Protein AF-A0AAW0WCM2-F1 (afdb_monomer_lite)

Foldseek 3Di:
DPPPCVCVDVPNVVVVPDDDDPDDDDDPVRVCVPCDVVVVVVCVVVVPPVVVVVVVVVVVVVVVVVVVVVVVVVVVVVVVVVDDDDDDPPPPPPDPPVDDPPPPPPVPDPPVVVVVPPDPPPDDDDPVRVVVVVVVVVVVVVCCVVVVD

Secondary structure (DSSP, 8-state):
--SSGGGGSTTHHHHHSPPPPPPPPPPHHHHHTT--GGGGTTTTTTSS-HHHHHHHHHHHHHHHHHHHHHHHHHHHHHHHTTS-----------------------TT-HHHHHHHT----TTPPPHHHHHHHHHHHHHHHHHHHHH--

Radius of gyration: 41.03 Å; chains: 1; bounding box: 76×66×121 Å

Organism: Cherax quadricarinatus (NCBI:txid27406)

pLDDT: mean 76.86, std 18.71, range [38.66, 97.19]

InterPro domains:
  IPR009360 Pre-mRNA-splicing factor Isy1 [PF06246] (2-144)
  IPR009360 Pre-mRNA-splicing factor Isy1 [PTHR13021] (2-146)

Sequence (149 aa):
MYFGAAKDLPGVRELFEQEPPPPPRKTRGELMKDIDADYYGYRDDDDGVLIPLERKAERKAIKAAVKQYTNKKLAAMADEEDEESQENGIQDEDDIDSEDEEISLDETDERSEVQRFMAHVPNIPTQADIEAALVERKKRELLQTYLGD

Structure (mmCIF, N/CA/C/O backbone):
data_AF-A0AAW0WCM2-F1
#
_entry.id   AF-A0AAW0WCM2-F1
#
loop_
_atom_site.group_PDB
_atom_site.id
_atom_site.type_symbol
_atom_site.label_atom_id
_atom_site.label_alt_id
_atom_site.label_comp_id
_atom_site.label_asym_id
_atom_site.label_entity_id
_atom_site.label_seq_id
_atom_site.pdbx_PDB_ins_code
_atom_site.Cartn_x
_atom_site.Cartn_y
_atom_site.Cartn_z
_atom_site.occupancy
_atom_site.B_iso_or_equiv
_atom_site.auth_seq_id
_atom_site.auth_comp_id
_atom_site.auth_asym_id
_atom_site.auth_atom_id
_atom_site.pdbx_PDB_model_num
ATOM 1 N N . MET A 1 1 ? 50.755 -34.815 -54.017 1.00 54.50 1 MET A N 1
ATOM 2 C CA . MET A 1 1 ? 50.480 -34.657 -52.573 1.00 54.50 1 MET A CA 1
ATOM 3 C C . MET A 1 1 ? 48.984 -34.843 -52.352 1.00 54.50 1 MET A C 1
ATOM 5 O O . MET A 1 1 ? 48.220 -34.057 -52.888 1.00 54.50 1 MET A O 1
ATOM 9 N N . TYR A 1 2 ? 48.570 -35.907 -51.660 1.00 59.16 2 TYR A N 1
ATOM 10 C CA . TYR A 1 2 ? 47.168 -36.339 -51.508 1.00 59.16 2 TYR A CA 1
ATOM 11 C C . TYR A 1 2 ? 46.887 -36.662 -50.027 1.00 59.16 2 TYR A C 1
ATOM 13 O O . TYR A 1 2 ? 46.536 -37.776 -49.677 1.00 59.16 2 TYR A O 1
ATOM 21 N N . PHE A 1 3 ? 47.157 -35.717 -49.121 1.00 60.97 3 PHE A N 1
ATOM 22 C CA . PHE A 1 3 ? 46.974 -35.916 -47.669 1.00 60.97 3 PHE A CA 1
ATOM 23 C C . PHE A 1 3 ? 45.835 -35.065 -47.069 1.00 60.97 3 PHE A C 1
ATOM 25 O O . PHE A 1 3 ? 45.656 -35.047 -45.858 1.00 60.97 3 PHE A O 1
ATOM 32 N N . GLY A 1 4 ? 45.040 -34.380 -47.905 1.00 73.31 4 GLY A N 1
ATOM 33 C CA . GLY A 1 4 ? 43.911 -33.537 -47.471 1.00 73.31 4 GLY A CA 1
ATOM 34 C C . GLY A 1 4 ? 42.524 -34.048 -47.874 1.00 73.31 4 GLY A C 1
ATOM 35 O O . GLY A 1 4 ? 41.566 -33.816 -47.147 1.00 73.31 4 GLY A O 1
ATOM 36 N N . ALA A 1 5 ? 42.428 -34.814 -48.967 1.00 81.44 5 ALA A N 1
ATOM 37 C CA . ALA A 1 5 ? 41.151 -35.259 -49.539 1.00 81.44 5 ALA A CA 1
ATOM 38 C C . ALA A 1 5 ? 40.344 -36.194 -48.619 1.00 81.44 5 ALA A C 1
ATOM 40 O O . ALA A 1 5 ? 39.140 -36.338 -48.789 1.00 81.44 5 ALA A O 1
ATOM 41 N N . ALA A 1 6 ? 40.994 -36.812 -47.626 1.00 79.38 6 ALA A N 1
ATOM 42 C CA . ALA A 1 6 ? 40.330 -37.677 -46.654 1.00 79.38 6 ALA A CA 1
ATOM 43 C C . ALA A 1 6 ? 39.338 -36.921 -45.750 1.00 79.38 6 ALA A C 1
ATOM 45 O O . ALA A 1 6 ? 38.396 -37.531 -45.258 1.00 79.38 6 ALA A O 1
ATOM 46 N N . LYS A 1 7 ? 39.524 -35.607 -45.546 1.00 77.12 7 LYS A N 1
ATOM 47 C CA . LYS A 1 7 ? 38.598 -34.770 -44.760 1.00 77.12 7 LYS A CA 1
ATOM 48 C C . LYS A 1 7 ? 37.322 -34.411 -45.522 1.00 77.12 7 LYS A C 1
ATOM 50 O O . LYS A 1 7 ? 36.309 -34.131 -44.895 1.00 77.12 7 LYS A O 1
ATOM 55 N N . ASP A 1 8 ? 37.376 -34.457 -46.850 1.00 79.12 8 ASP A N 1
ATOM 56 C CA . ASP A 1 8 ? 36.269 -34.089 -47.736 1.00 79.12 8 ASP A CA 1
ATOM 57 C C . ASP A 1 8 ? 35.415 -35.301 -48.146 1.00 79.12 8 ASP A C 1
ATOM 59 O O . ASP A 1 8 ? 34.513 -35.178 -48.975 1.00 79.12 8 ASP A O 1
ATOM 63 N N . LEU A 1 9 ? 35.693 -36.485 -47.585 1.00 85.00 9 LEU A N 1
ATOM 64 C CA . LEU A 1 9 ? 34.897 -37.681 -47.839 1.00 85.00 9 LEU A CA 1
ATOM 65 C C . LEU A 1 9 ? 33.509 -37.563 -47.182 1.00 85.00 9 LEU A C 1
ATOM 67 O O . LEU A 1 9 ? 33.418 -37.121 -46.029 1.00 85.00 9 LEU A O 1
ATOM 71 N N . PRO A 1 10 ? 32.436 -37.996 -47.877 1.00 82.06 10 PRO A N 1
ATOM 72 C CA . PRO A 1 10 ? 31.095 -38.057 -47.297 1.00 82.06 10 PRO A CA 1
ATOM 73 C C . PRO A 1 10 ? 31.120 -38.928 -46.031 1.00 82.06 10 PRO A C 1
ATOM 75 O O . PRO A 1 10 ? 31.778 -39.970 -46.008 1.00 82.06 10 PRO A O 1
ATOM 78 N N . GLY A 1 11 ? 30.480 -38.471 -44.953 1.00 80.75 11 GLY A N 1
ATOM 79 C CA . GLY A 1 11 ? 30.544 -39.088 -43.621 1.00 80.75 11 GLY A CA 1
ATOM 80 C C . GLY A 1 11 ? 31.756 -38.699 -42.756 1.00 80.75 11 GLY A C 1
ATOM 81 O O . GLY A 1 11 ? 31.606 -38.550 -41.548 1.00 80.75 11 GLY A O 1
ATOM 82 N N . VAL A 1 12 ? 32.947 -38.467 -43.326 1.00 83.56 12 VAL A N 1
ATOM 83 C CA . VAL A 1 12 ? 34.094 -37.938 -42.549 1.00 83.56 12 VAL A CA 1
ATOM 84 C C . VAL A 1 12 ? 33.926 -36.441 -42.326 1.00 83.56 12 VAL A C 1
ATOM 86 O O . VAL A 1 12 ? 34.130 -35.955 -41.220 1.00 83.56 12 VAL A O 1
ATOM 89 N N . ARG A 1 13 ? 33.499 -35.718 -43.362 1.00 83.94 13 ARG A N 1
ATOM 90 C CA . ARG A 1 13 ? 33.234 -34.280 -43.301 1.00 83.94 13 ARG A CA 1
ATOM 91 C C . ARG A 1 13 ? 32.208 -33.922 -42.221 1.00 83.94 13 ARG A C 1
ATOM 93 O O . ARG A 1 13 ? 32.461 -33.029 -41.424 1.00 83.94 13 ARG A O 1
ATOM 100 N N . GLU A 1 14 ? 31.118 -34.678 -42.145 1.00 85.94 14 GLU A N 1
ATOM 101 C CA . GLU A 1 14 ? 30.029 -34.488 -41.173 1.00 85.94 14 GLU A CA 1
ATOM 102 C C . GLU A 1 14 ? 30.495 -34.654 -39.715 1.00 85.94 14 GLU A C 1
ATOM 104 O O . GLU A 1 14 ? 29.975 -33.994 -38.826 1.00 85.94 14 GLU A O 1
ATOM 109 N N . LEU A 1 15 ? 31.519 -35.482 -39.457 1.00 82.88 15 LEU A N 1
ATOM 110 C CA . LEU A 1 15 ? 32.098 -35.669 -38.117 1.00 82.88 15 LEU A CA 1
ATOM 111 C C . LEU A 1 15 ? 32.990 -34.499 -37.669 1.00 82.88 15 LEU A C 1
ATOM 113 O O . LEU A 1 15 ? 33.247 -34.345 -36.476 1.00 82.88 15 LEU A O 1
ATOM 117 N N . PHE A 1 16 ? 33.501 -33.707 -38.617 1.00 79.75 16 PHE A N 1
ATOM 118 C CA . PHE A 1 16 ? 34.348 -32.539 -38.352 1.00 79.75 16 PHE A CA 1
ATOM 119 C C . PHE A 1 16 ? 33.618 -31.204 -38.562 1.00 79.75 16 PHE A C 1
ATOM 121 O O . PHE A 1 16 ? 34.163 -30.158 -38.199 1.00 79.75 16 PHE A O 1
ATOM 128 N N . GLU A 1 17 ? 32.409 -31.222 -39.127 1.00 82.38 17 GLU A N 1
ATOM 129 C CA . GLU A 1 17 ? 31.513 -30.071 -39.174 1.00 82.38 17 GLU A CA 1
ATOM 130 C C . GLU A 1 17 ? 31.040 -29.759 -37.748 1.00 82.38 17 GLU A C 1
ATOM 132 O O . GLU A 1 17 ? 30.247 -30.479 -37.149 1.00 82.38 17 GLU A O 1
ATOM 137 N N . GLN A 1 18 ? 31.595 -28.694 -37.165 1.00 82.50 18 GLN A N 1
ATOM 138 C CA . GLN A 1 18 ? 31.173 -28.214 -35.853 1.00 82.50 18 GLN A CA 1
ATOM 139 C C . GLN A 1 18 ? 29.748 -27.674 -35.945 1.00 82.50 18 GLN A C 1
ATOM 141 O O . GLN A 1 18 ? 29.433 -26.908 -36.861 1.00 82.50 18 GLN A O 1
ATOM 146 N N . GLU A 1 19 ? 28.908 -28.040 -34.975 1.00 82.50 19 GLU A N 1
ATOM 147 C CA . GLU A 1 19 ? 27.593 -27.424 -34.820 1.00 82.50 19 GLU A CA 1
ATOM 148 C C . GLU A 1 19 ? 27.749 -25.896 -34.769 1.00 82.50 19 GLU A C 1
ATOM 150 O O . GLU A 1 19 ? 28.697 -25.393 -34.147 1.00 82.50 19 GLU A O 1
ATOM 155 N N . PRO A 1 20 ? 26.857 -25.138 -35.436 1.00 85.44 20 PRO A N 1
ATOM 156 C CA . PRO A 1 20 ? 26.923 -23.689 -35.387 1.00 85.44 20 PRO A CA 1
ATOM 157 C C . PRO A 1 20 ? 26.887 -23.240 -33.920 1.00 85.44 20 PRO A C 1
ATOM 159 O O . PRO A 1 20 ? 26.104 -23.786 -33.136 1.00 85.44 20 PRO A O 1
ATOM 162 N N . PRO A 1 21 ? 27.728 -22.266 -33.521 1.00 85.94 21 PRO A N 1
ATOM 163 C CA . PRO A 1 21 ? 27.767 -21.822 -32.138 1.00 85.94 21 PRO A CA 1
ATOM 164 C C . PRO A 1 21 ? 26.371 -21.359 -31.703 1.00 85.94 21 PRO A C 1
ATOM 166 O O . PRO A 1 21 ? 25.647 -20.759 -32.508 1.00 85.94 21 PRO A O 1
ATOM 169 N N . PRO A 1 22 ? 25.981 -21.619 -30.441 1.00 88.75 22 PRO A N 1
ATOM 170 C CA . PRO A 1 22 ? 24.683 -21.199 -29.947 1.00 88.75 22 PRO A CA 1
ATOM 171 C C . PRO A 1 22 ? 24.536 -19.678 -30.083 1.00 88.75 22 PRO A C 1
ATOM 173 O O . PRO A 1 22 ? 25.534 -18.948 -30.005 1.00 88.75 22 PRO A O 1
ATOM 176 N N . PRO A 1 23 ? 23.303 -19.179 -30.271 1.00 91.00 23 PRO A N 1
ATOM 177 C CA . PRO A 1 23 ? 23.070 -17.750 -30.397 1.00 91.00 23 PRO A CA 1
ATOM 178 C C . PRO A 1 23 ? 23.613 -17.007 -29.165 1.00 91.00 23 PRO A C 1
ATOM 180 O O . PRO A 1 23 ? 23.522 -17.516 -28.040 1.00 91.00 23 PRO A O 1
ATOM 183 N N . PRO A 1 24 ? 24.185 -15.803 -29.350 1.00 91.12 24 PRO A N 1
ATOM 184 C CA . PRO A 1 24 ? 24.728 -15.030 -28.244 1.00 91.12 24 PRO A CA 1
ATOM 185 C C . PRO A 1 24 ? 23.626 -14.679 -27.239 1.00 91.12 24 PRO A C 1
ATOM 187 O O . PRO A 1 24 ? 22.481 -14.401 -27.601 1.00 91.12 24 PRO A O 1
ATOM 190 N N . ARG A 1 25 ? 23.979 -14.680 -25.950 1.00 91.88 25 ARG A N 1
ATOM 191 C CA . ARG A 1 25 ? 23.073 -14.232 -24.885 1.00 91.88 25 ARG A CA 1
ATOM 192 C C . ARG A 1 25 ? 22.854 -12.724 -25.004 1.00 91.88 25 ARG A C 1
ATOM 194 O O . ARG A 1 25 ? 23.787 -12.004 -25.356 1.00 91.88 25 ARG A O 1
ATOM 201 N N . LYS A 1 26 ?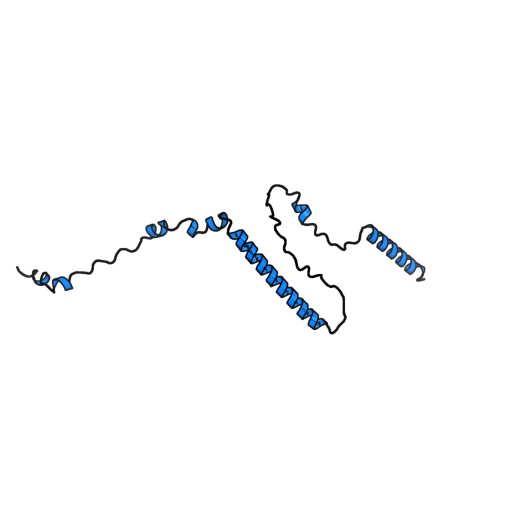 21.656 -12.260 -24.629 1.00 93.44 26 LYS A N 1
ATOM 202 C CA . LYS A 1 26 ? 21.363 -10.826 -24.530 1.00 93.44 26 LYS A CA 1
ATOM 203 C C . LYS A 1 26 ? 22.403 -10.129 -23.657 1.00 93.44 26 LYS A C 1
ATOM 205 O O . LYS A 1 26 ? 22.759 -10.628 -22.583 1.00 93.44 26 LYS A O 1
ATOM 210 N N . THR A 1 27 ? 22.887 -8.982 -24.113 1.00 94.50 27 THR A N 1
ATOM 211 C CA . THR A 1 27 ? 23.838 -8.179 -23.336 1.00 94.50 27 THR A CA 1
ATOM 212 C C . THR A 1 27 ? 23.129 -7.484 -22.172 1.00 94.50 27 THR A C 1
ATOM 214 O O . THR A 1 27 ? 21.919 -7.263 -22.202 1.00 94.50 27 THR A O 1
ATOM 217 N N . ARG A 1 28 ? 23.874 -7.084 -21.129 1.00 93.12 28 ARG A N 1
ATOM 218 C CA . ARG A 1 28 ? 23.296 -6.282 -20.033 1.00 93.12 28 ARG A CA 1
ATOM 219 C C . ARG A 1 28 ? 22.645 -5.004 -20.567 1.00 93.12 28 ARG A C 1
ATOM 221 O O . ARG A 1 28 ? 21.584 -4.638 -20.091 1.00 93.12 28 ARG A O 1
ATOM 228 N N . GLY A 1 29 ? 23.253 -4.360 -21.566 1.00 94.75 29 GLY A N 1
ATOM 229 C CA . GLY A 1 29 ? 22.691 -3.167 -22.199 1.00 94.75 29 GLY A CA 1
ATOM 230 C C . GLY A 1 29 ? 21.354 -3.430 -22.892 1.00 94.75 29 GLY A C 1
ATOM 231 O O . GLY A 1 29 ? 20.471 -2.593 -22.809 1.00 94.75 29 GLY A O 1
ATOM 232 N N . GLU A 1 30 ? 21.173 -4.590 -23.527 1.00 94.06 30 GLU A N 1
ATOM 233 C CA . GLU A 1 30 ? 19.878 -4.989 -24.097 1.00 94.06 30 GLU A CA 1
ATOM 234 C C . GLU A 1 30 ? 18.836 -5.287 -23.025 1.00 94.06 30 GLU A C 1
ATOM 236 O O . GLU A 1 30 ? 17.687 -4.914 -23.198 1.00 94.06 30 GLU A O 1
ATOM 241 N N . LEU A 1 31 ? 19.233 -5.912 -21.913 1.00 90.81 31 LEU A N 1
ATOM 242 C CA . LEU A 1 31 ? 18.313 -6.189 -20.811 1.00 90.81 31 LEU A CA 1
ATOM 243 C C . LEU A 1 31 ? 17.834 -4.904 -20.125 1.00 90.81 31 LEU A C 1
ATOM 245 O O . LEU A 1 31 ? 16.676 -4.816 -19.749 1.00 90.81 31 LEU A O 1
ATOM 249 N N . MET A 1 32 ? 18.712 -3.909 -19.975 1.00 92.50 32 MET A N 1
ATOM 250 C CA . MET A 1 32 ? 18.373 -2.633 -19.332 1.00 92.50 32 MET A CA 1
ATOM 251 C C . MET A 1 32 ? 17.472 -1.740 -20.198 1.00 92.50 32 MET A C 1
ATOM 253 O O . MET A 1 32 ? 16.904 -0.796 -19.670 1.00 92.50 32 MET A O 1
ATOM 257 N N . LYS A 1 33 ? 17.340 -2.007 -21.507 1.00 92.62 33 LYS A N 1
ATOM 258 C CA . LYS A 1 33 ? 16.437 -1.244 -22.390 1.00 92.62 33 LYS A CA 1
ATOM 259 C C . LYS A 1 33 ? 14.964 -1.497 -22.103 1.00 92.62 33 LYS A C 1
ATOM 261 O O . LYS A 1 33 ? 14.161 -0.624 -22.383 1.00 92.62 33 LYS A O 1
ATOM 266 N N . ASP A 1 34 ? 14.649 -2.676 -21.578 1.00 89.50 34 ASP A N 1
ATOM 267 C CA . ASP A 1 34 ? 13.282 -3.085 -21.255 1.00 89.50 34 ASP A CA 1
ATOM 268 C C . ASP A 1 34 ? 12.928 -2.751 -19.785 1.00 89.50 34 ASP A C 1
ATOM 270 O O . ASP A 1 34 ? 11.874 -3.145 -19.293 1.00 89.50 34 ASP A O 1
ATOM 274 N N . ILE A 1 35 ? 13.834 -2.084 -19.052 1.00 92.94 35 ILE A N 1
ATOM 275 C CA . ILE A 1 35 ? 13.644 -1.684 -17.652 1.00 92.94 35 ILE A CA 1
ATOM 276 C C . ILE A 1 35 ? 13.231 -0.214 -17.625 1.00 92.94 35 ILE A C 1
ATOM 278 O O . ILE A 1 35 ? 14.076 0.682 -17.634 1.00 92.94 35 ILE A O 1
ATOM 282 N N . ASP A 1 36 ? 11.923 0.006 -17.567 1.00 89.44 36 ASP A N 1
ATOM 283 C CA . ASP A 1 36 ? 11.321 1.336 -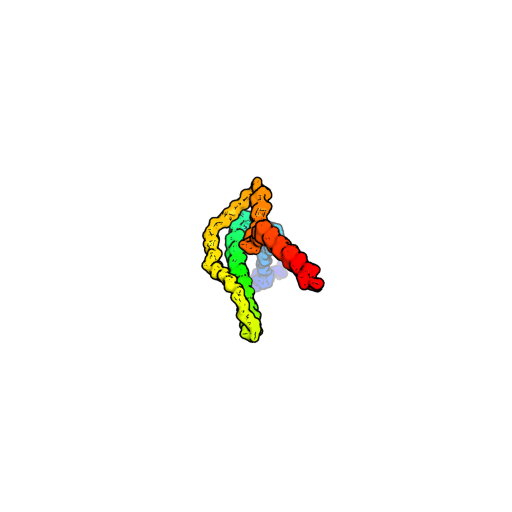17.498 1.00 89.44 36 ASP A CA 1
ATOM 284 C C . ASP A 1 36 ? 11.036 1.767 -16.049 1.00 89.44 36 ASP A C 1
ATOM 286 O O . ASP A 1 36 ? 11.252 1.015 -15.096 1.00 89.44 36 ASP A O 1
ATOM 290 N N . ALA A 1 37 ? 10.534 2.991 -15.862 1.00 88.69 37 ALA A N 1
ATOM 291 C CA . ALA A 1 37 ? 10.129 3.513 -14.552 1.00 88.69 37 ALA A CA 1
ATOM 292 C C . ALA A 1 37 ? 9.098 2.607 -13.845 1.00 88.69 37 ALA A C 1
ATOM 294 O O . ALA A 1 37 ? 9.121 2.482 -12.621 1.00 88.69 37 ALA A O 1
ATOM 295 N N . ASP A 1 38 ? 8.269 1.912 -14.626 1.00 84.75 38 ASP A N 1
ATOM 296 C CA . ASP A 1 38 ? 7.285 0.927 -14.172 1.00 84.75 38 ASP A CA 1
ATOM 297 C C . ASP A 1 38 ? 7.949 -0.239 -13.419 1.00 84.75 38 ASP A C 1
ATOM 299 O O . ASP A 1 38 ? 7.411 -0.726 -12.431 1.00 84.75 38 ASP A O 1
ATOM 303 N N . TYR A 1 39 ? 9.163 -0.652 -13.810 1.00 89.62 39 TYR A N 1
ATOM 304 C CA . TYR A 1 39 ? 9.917 -1.693 -13.096 1.00 89.62 39 TYR A CA 1
ATOM 305 C C . TYR A 1 39 ? 10.269 -1.278 -11.661 1.00 89.62 39 TYR A C 1
ATOM 307 O O . TYR A 1 39 ? 10.414 -2.121 -10.776 1.00 89.62 39 TYR A O 1
ATOM 315 N N . TYR A 1 40 ? 10.420 0.025 -11.438 1.00 87.75 40 TYR A N 1
ATOM 316 C CA . TYR A 1 40 ? 10.725 0.608 -10.138 1.00 87.75 40 TYR A CA 1
ATOM 317 C C . TYR A 1 40 ? 9.474 1.108 -9.403 1.00 87.75 40 TYR A C 1
ATOM 319 O O . TYR A 1 40 ? 9.613 1.690 -8.331 1.00 87.75 40 TYR A O 1
ATOM 327 N N . GLY A 1 41 ? 8.275 0.875 -9.951 1.00 84.06 41 GLY A N 1
ATOM 328 C CA . GLY A 1 41 ? 7.007 1.210 -9.301 1.00 84.06 41 GLY A CA 1
ATOM 329 C C . GLY A 1 41 ? 6.682 2.704 -9.259 1.00 84.06 41 GLY A C 1
ATOM 330 O O . GLY A 1 41 ? 5.756 3.093 -8.563 1.00 84.06 41 GLY A O 1
ATOM 331 N N . TYR A 1 42 ? 7.386 3.558 -10.015 1.00 81.50 42 TYR A N 1
ATOM 332 C CA . TYR A 1 42 ? 7.189 5.019 -9.971 1.00 81.50 42 TYR A CA 1
ATOM 333 C C . TYR A 1 42 ? 5.790 5.496 -10.405 1.00 81.50 42 TYR A C 1
ATOM 335 O O . TYR A 1 42 ? 5.504 6.679 -10.280 1.00 81.50 42 TYR A O 1
ATOM 343 N N . ARG A 1 43 ? 4.940 4.620 -10.955 1.00 78.12 43 ARG A N 1
ATOM 344 C CA . ARG A 1 43 ? 3.583 4.957 -11.419 1.00 78.12 43 ARG A CA 1
ATOM 345 C C . ARG A 1 43 ? 2.466 4.373 -10.561 1.00 78.12 43 ARG A C 1
ATOM 347 O O . ARG A 1 43 ? 1.325 4.779 -10.756 1.00 78.12 43 ARG A O 1
ATOM 354 N N . ASP A 1 44 ? 2.783 3.459 -9.646 1.00 76.94 44 ASP A N 1
ATOM 355 C CA . ASP A 1 44 ? 1.781 2.803 -8.796 1.00 76.94 44 ASP A CA 1
ATOM 356 C C . ASP A 1 44 ? 1.193 3.784 -7.764 1.00 76.94 44 ASP A C 1
ATOM 358 O O . ASP A 1 44 ? 0.061 3.613 -7.319 1.00 76.94 44 ASP A O 1
ATOM 362 N N . ASP A 1 45 ? 1.934 4.843 -7.424 1.00 76.25 45 ASP A N 1
ATOM 363 C CA . ASP A 1 45 ? 1.471 5.895 -6.512 1.00 76.25 45 ASP A CA 1
ATOM 364 C C . ASP A 1 45 ? 0.615 6.969 -7.227 1.00 76.25 45 ASP A C 1
ATOM 366 O O . ASP A 1 45 ? -0.238 7.599 -6.602 1.00 76.25 45 ASP A O 1
ATOM 370 N N . ASP A 1 46 ? 0.794 7.158 -8.542 1.00 78.75 46 ASP A N 1
ATOM 371 C CA . ASP A 1 46 ? 0.186 8.256 -9.320 1.00 78.75 46 ASP A CA 1
ATOM 372 C C . ASP A 1 46 ? -1.134 7.875 -10.025 1.00 78.75 46 ASP A C 1
ATOM 374 O O . ASP A 1 46 ? -1.869 8.751 -10.487 1.00 78.75 46 ASP A O 1
ATOM 378 N N . ASP A 1 47 ? -1.454 6.582 -10.157 1.00 83.38 47 ASP A N 1
ATOM 379 C CA . ASP A 1 47 ? -2.659 6.116 -10.865 1.00 83.38 47 ASP A CA 1
ATOM 380 C C . ASP A 1 47 ? -3.945 6.178 -10.015 1.00 83.38 47 ASP A C 1
ATOM 382 O O . ASP A 1 47 ? -5.054 6.003 -10.533 1.00 83.38 47 ASP A O 1
ATOM 386 N N . GLY A 1 48 ? -3.801 6.448 -8.713 1.00 84.19 48 GLY A N 1
ATOM 387 C CA . GLY A 1 48 ? -4.894 6.547 -7.750 1.00 84.19 48 GLY A CA 1
ATOM 388 C C . GLY A 1 48 ? -5.567 5.213 -7.403 1.00 84.19 48 GLY A C 1
ATOM 389 O O . GLY A 1 48 ? -6.582 5.217 -6.702 1.00 84.19 48 GLY A O 1
ATOM 390 N N . VAL A 1 49 ? -5.039 4.070 -7.856 1.00 88.44 49 VAL A N 1
ATOM 391 C CA . VAL A 1 49 ? -5.597 2.731 -7.590 1.00 88.44 49 VAL A CA 1
ATOM 392 C C . VAL A 1 49 ? -5.298 2.272 -6.163 1.00 88.44 49 VAL A C 1
ATOM 394 O O . VAL A 1 49 ? -6.100 1.542 -5.568 1.00 88.44 49 VAL A O 1
ATOM 397 N N . LEU A 1 50 ? -4.179 2.721 -5.589 1.00 85.75 50 LEU A N 1
ATOM 398 C CA . LEU A 1 50 ? -3.741 2.326 -4.252 1.00 85.75 50 LEU A CA 1
ATOM 399 C C . LEU A 1 50 ? -4.762 2.716 -3.166 1.00 85.75 50 LEU A C 1
ATOM 401 O O . LEU A 1 50 ? -5.179 1.869 -2.376 1.00 85.75 50 LEU A O 1
ATOM 405 N N . ILE A 1 51 ? -5.269 3.951 -3.199 1.00 88.62 51 ILE A N 1
ATOM 406 C CA . ILE A 1 51 ? -6.157 4.505 -2.163 1.00 88.62 51 ILE A CA 1
ATOM 407 C C . ILE A 1 51 ? -7.470 3.697 -2.000 1.00 88.62 51 ILE A C 1
ATOM 409 O O . ILE A 1 51 ? -7.816 3.322 -0.875 1.00 88.62 51 ILE A O 1
ATOM 413 N N . PRO A 1 52 ? -8.238 3.370 -3.064 1.00 92.88 52 PRO A N 1
ATOM 414 C CA . PRO A 1 52 ? -9.419 2.509 -2.942 1.00 92.88 52 PRO A CA 1
ATOM 415 C C . PRO A 1 52 ? -9.118 1.115 -2.378 1.00 92.88 52 PRO A C 1
ATOM 417 O O . PRO A 1 52 ? -9.922 0.562 -1.617 1.00 92.88 52 PRO A O 1
ATOM 420 N N . LEU A 1 53 ? -7.978 0.527 -2.755 1.00 93.00 53 LEU A N 1
ATOM 421 C CA . LEU A 1 53 ? -7.565 -0.791 -2.274 1.00 93.00 53 LEU A CA 1
ATOM 422 C C . LEU A 1 53 ? -7.209 -0.750 -0.785 1.00 93.00 53 LEU A C 1
ATOM 424 O O . LEU A 1 53 ? -7.640 -1.632 -0.035 1.00 93.00 53 LEU A O 1
ATOM 428 N N . GLU A 1 54 ? -6.499 0.291 -0.355 1.00 92.69 54 GLU A N 1
ATOM 429 C CA . GLU A 1 54 ? -6.163 0.541 1.046 1.00 92.69 54 GLU A CA 1
ATOM 430 C C . GLU A 1 54 ? -7.416 0.729 1.896 1.00 92.69 54 GLU A C 1
ATOM 432 O O . GLU A 1 54 ? -7.588 0.002 2.872 1.00 92.69 54 GLU A O 1
ATOM 437 N N . ARG A 1 55 ? -8.360 1.585 1.481 1.00 93.75 55 ARG A N 1
ATOM 438 C CA . ARG A 1 55 ? -9.641 1.775 2.193 1.00 93.75 55 ARG A CA 1
ATOM 439 C C . ARG A 1 55 ? -10.405 0.464 2.366 1.00 93.75 55 ARG A C 1
ATOM 441 O O . ARG A 1 55 ? -10.970 0.178 3.424 1.00 93.75 55 ARG A O 1
ATOM 448 N N . LYS A 1 56 ? -10.424 -0.386 1.335 1.00 95.56 56 LYS A N 1
ATOM 449 C CA . LYS A 1 56 ? -11.064 -1.708 1.414 1.00 95.56 56 LYS A CA 1
ATOM 450 C C . LYS A 1 56 ? -10.351 -2.628 2.409 1.00 95.56 56 LYS A C 1
ATOM 452 O O . LYS A 1 56 ? -11.014 -3.368 3.145 1.00 95.56 56 LYS A O 1
ATOM 457 N N . ALA A 1 57 ? -9.020 -2.615 2.417 1.00 96.44 57 ALA A N 1
ATOM 458 C CA . ALA A 1 57 ? -8.215 -3.397 3.349 1.00 96.44 57 ALA A CA 1
ATOM 459 C C . ALA A 1 57 ? -8.385 -2.903 4.794 1.00 96.44 57 ALA A C 1
ATOM 461 O O . ALA A 1 57 ? -8.583 -3.721 5.695 1.00 96.44 57 ALA A O 1
ATOM 462 N N . GLU A 1 58 ? -8.402 -1.589 4.998 1.00 95.50 58 GLU A N 1
ATOM 463 C CA . GLU A 1 58 ? -8.620 -0.925 6.280 1.00 95.50 58 GLU A CA 1
ATOM 464 C C . G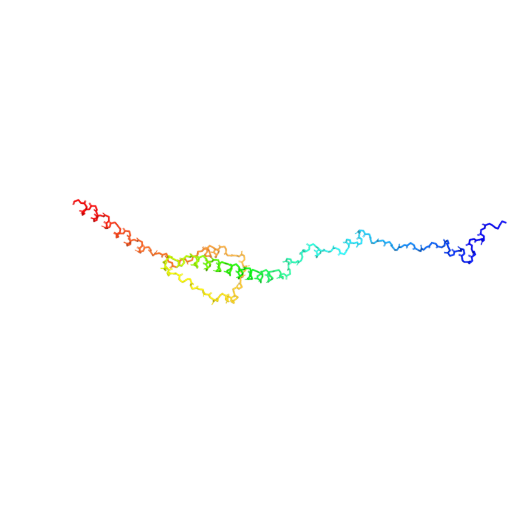LU A 1 58 ? -9.977 -1.305 6.877 1.00 95.50 58 GLU A C 1
ATOM 466 O O . GLU A 1 58 ? -10.028 -1.837 7.986 1.00 95.50 58 GLU A O 1
ATOM 471 N N . ARG A 1 59 ? -11.074 -1.171 6.116 1.00 94.44 59 ARG A N 1
ATOM 472 C CA . ARG A 1 59 ? -12.419 -1.587 6.562 1.00 94.44 59 ARG A CA 1
ATOM 473 C C . ARG A 1 59 ? -12.440 -3.038 7.046 1.00 94.44 59 ARG A C 1
ATOM 475 O O . ARG A 1 59 ? -13.060 -3.364 8.060 1.00 94.44 59 ARG A O 1
ATOM 482 N N . LYS A 1 60 ? -11.739 -3.931 6.340 1.00 96.12 60 LYS A N 1
ATOM 483 C CA . LYS A 1 60 ? -11.621 -5.343 6.732 1.00 96.12 60 LYS A CA 1
ATOM 484 C C . LYS A 1 60 ? -10.811 -5.512 8.021 1.00 96.12 60 LYS A C 1
ATOM 486 O O . LYS A 1 60 ? -11.197 -6.324 8.863 1.00 96.12 60 LYS A O 1
ATOM 491 N N . ALA A 1 61 ? -9.710 -4.780 8.168 1.00 96.44 61 ALA A N 1
ATOM 492 C CA . ALA A 1 61 ? -8.859 -4.820 9.352 1.00 96.44 61 ALA A CA 1
ATOM 493 C C . ALA A 1 61 ? -9.596 -4.300 10.594 1.00 96.44 61 ALA A C 1
ATOM 495 O O . ALA A 1 61 ? -9.605 -4.985 11.616 1.00 96.44 61 ALA A O 1
ATOM 496 N N . ILE A 1 62 ? -10.297 -3.168 10.476 1.00 95.38 62 ILE A N 1
ATOM 497 C CA . ILE A 1 62 ? -11.132 -2.595 11.540 1.00 95.38 62 ILE A CA 1
ATOM 498 C C . ILE A 1 62 ? -12.196 -3.605 11.968 1.00 95.38 62 ILE A C 1
ATOM 500 O O . ILE A 1 62 ? -12.275 -3.953 13.145 1.00 95.38 62 ILE A O 1
ATOM 504 N N . LYS A 1 63 ? -12.954 -4.168 11.018 1.00 95.56 63 LYS A N 1
ATOM 505 C CA . LYS A 1 63 ? -13.981 -5.177 11.324 1.00 95.56 63 LYS A CA 1
ATOM 506 C C . LYS A 1 63 ? -13.405 -6.392 12.056 1.00 95.56 63 LYS A C 1
ATOM 508 O O . LYS A 1 63 ? -14.029 -6.921 12.975 1.00 95.56 63 LYS A O 1
ATOM 513 N N . ALA A 1 64 ? -12.217 -6.848 11.661 1.00 96.06 64 ALA A N 1
ATOM 514 C CA . ALA A 1 64 ? -11.541 -7.951 12.336 1.00 96.06 64 ALA A CA 1
ATOM 515 C C . ALA A 1 64 ? -11.108 -7.576 13.763 1.00 96.06 64 ALA A C 1
ATOM 517 O O . ALA A 1 64 ? -11.327 -8.365 14.681 1.00 96.06 64 ALA A O 1
ATOM 518 N N . ALA A 1 65 ? -10.545 -6.382 13.958 1.00 96.00 65 ALA A N 1
ATOM 519 C CA . ALA A 1 65 ? -10.107 -5.888 15.260 1.00 96.00 65 ALA A CA 1
ATOM 520 C C . ALA A 1 65 ? -11.284 -5.699 16.230 1.00 96.00 65 ALA A C 1
ATOM 522 O O . ALA A 1 65 ? -11.225 -6.177 17.361 1.00 96.00 65 ALA A O 1
ATOM 523 N N . VAL A 1 66 ? -12.386 -5.100 15.768 1.00 94.69 66 VAL A N 1
ATOM 524 C CA . VAL A 1 66 ? -13.622 -4.943 16.553 1.00 94.69 66 VAL A CA 1
ATOM 525 C C . VAL A 1 66 ? -14.173 -6.308 16.959 1.00 94.69 66 VAL A C 1
ATOM 527 O O . VAL A 1 66 ? -14.479 -6.530 18.130 1.00 94.69 66 VAL A O 1
ATOM 530 N N . LYS A 1 67 ? -14.220 -7.275 16.035 1.00 94.62 67 LYS A N 1
ATOM 531 C CA . LYS A 1 67 ? -14.649 -8.645 16.351 1.00 94.62 67 LYS A CA 1
ATOM 532 C C . LYS A 1 67 ? -13.746 -9.320 17.390 1.00 94.62 67 LYS A C 1
ATOM 534 O O . LYS A 1 67 ? -14.221 -10.039 18.262 1.00 94.62 67 LYS A O 1
ATOM 539 N N . GLN A 1 68 ? -12.434 -9.126 17.299 1.00 94.88 68 GLN A N 1
ATOM 540 C CA . GLN A 1 68 ? -11.500 -9.676 18.283 1.00 94.88 68 GLN A CA 1
ATOM 541 C C . GLN A 1 68 ? -11.689 -9.032 19.659 1.00 94.88 68 GLN A C 1
ATOM 543 O O . GLN A 1 68 ? -11.704 -9.740 20.664 1.00 94.88 68 GLN A O 1
ATOM 548 N N . TYR A 1 69 ? -11.858 -7.710 19.702 1.00 94.69 69 TYR A N 1
ATOM 549 C CA . TYR A 1 69 ? -12.087 -6.963 20.933 1.00 94.69 69 TYR A CA 1
ATOM 550 C C . TYR A 1 69 ? -13.394 -7.375 21.616 1.00 94.69 69 TYR A C 1
ATOM 552 O O . TYR A 1 69 ? -13.377 -7.714 22.796 1.00 94.69 69 TYR A O 1
ATOM 560 N N . THR A 1 70 ? -14.497 -7.415 20.868 1.00 93.06 70 THR A N 1
ATOM 561 C CA . THR A 1 70 ? -15.817 -7.835 21.369 1.00 93.06 70 THR A CA 1
ATOM 562 C C . THR A 1 70 ? -15.776 -9.258 21.909 1.00 93.06 70 THR A C 1
ATOM 564 O O . THR A 1 70 ? -16.162 -9.480 23.050 1.00 93.06 70 THR A O 1
ATOM 567 N N . ASN A 1 71 ? -15.197 -10.207 21.168 1.00 91.94 71 ASN A N 1
ATOM 568 C CA . ASN A 1 71 ? -15.025 -11.580 21.646 1.00 91.94 71 ASN A CA 1
ATOM 569 C C . ASN A 1 71 ? -14.187 -11.659 22.929 1.00 91.94 71 ASN A C 1
ATOM 571 O O . ASN A 1 71 ? -14.527 -12.408 23.839 1.00 91.94 71 ASN A O 1
ATOM 575 N N . LYS A 1 72 ? -13.087 -10.899 23.011 1.00 92.81 72 LYS A N 1
ATOM 576 C CA . LYS A 1 72 ? -12.236 -10.867 24.207 1.00 92.81 72 LYS A CA 1
ATOM 577 C C . LYS A 1 72 ? -12.974 -10.269 25.403 1.00 92.81 72 LYS A C 1
ATOM 579 O O . LYS A 1 72 ? -12.838 -10.781 26.507 1.00 92.81 72 LYS A O 1
ATOM 584 N N . LYS A 1 73 ? -13.742 -9.201 25.183 1.00 90.62 73 LYS A N 1
ATOM 585 C CA . LYS A 1 73 ? -14.557 -8.552 26.212 1.00 90.62 73 LYS A CA 1
ATOM 586 C C . LYS A 1 73 ? -15.658 -9.487 26.710 1.00 90.62 73 LYS A C 1
ATOM 588 O O . LYS A 1 73 ? -15.804 -9.629 27.912 1.00 90.62 73 LYS A O 1
ATOM 593 N N . LEU A 1 74 ? -16.361 -10.168 25.805 1.00 87.62 74 LEU A N 1
ATOM 594 C CA . LEU A 1 74 ? -17.366 -11.174 26.154 1.00 87.62 74 LEU A CA 1
ATOM 595 C C . LEU A 1 74 ? -16.757 -12.346 26.929 1.00 87.62 74 LEU A C 1
ATOM 597 O O . LEU A 1 74 ? -17.346 -12.790 27.902 1.00 87.62 74 LEU A O 1
ATOM 601 N N . ALA A 1 75 ? -15.571 -12.821 26.538 1.00 89.56 75 ALA A N 1
ATOM 602 C CA . ALA A 1 75 ? -14.869 -13.861 27.287 1.00 89.56 75 ALA A CA 1
ATOM 603 C C . ALA A 1 75 ? -14.476 -13.392 28.698 1.00 89.56 75 ALA A C 1
ATOM 605 O O . ALA A 1 75 ? -14.666 -14.134 29.650 1.00 89.56 75 ALA A O 1
ATOM 606 N N . ALA A 1 76 ? -13.986 -12.156 28.839 1.00 87.31 76 ALA A N 1
ATOM 607 C CA . ALA A 1 76 ? -13.669 -11.579 30.146 1.00 87.31 76 ALA A CA 1
ATOM 608 C C . ALA A 1 76 ? -14.923 -11.380 31.016 1.00 87.31 76 ALA A C 1
ATOM 610 O O . ALA A 1 76 ? -14.885 -11.671 32.202 1.00 87.31 76 ALA A O 1
ATOM 611 N N . MET A 1 77 ? -16.041 -10.949 30.421 1.00 75.00 77 MET A N 1
ATOM 612 C CA . MET A 1 77 ? -17.324 -10.796 31.117 1.00 75.00 77 MET A CA 1
ATOM 613 C C . MET A 1 77 ? -17.922 -12.144 31.539 1.00 75.00 77 MET A C 1
ATOM 615 O O . MET A 1 77 ? -18.474 -12.240 32.625 1.00 75.00 77 MET A O 1
ATOM 619 N N . ALA A 1 78 ? -17.775 -13.194 30.726 1.00 75.75 78 ALA A N 1
ATOM 620 C CA . ALA A 1 78 ? -18.219 -14.543 31.081 1.00 75.75 78 ALA A CA 1
ATOM 621 C C . ALA A 1 78 ? -17.418 -15.152 32.249 1.00 75.75 78 ALA A C 1
ATOM 623 O O . ALA A 1 78 ? -17.959 -15.967 32.989 1.00 75.75 78 ALA A O 1
ATOM 624 N N . ASP A 1 79 ? -16.156 -14.749 32.427 1.00 66.19 79 ASP A N 1
ATOM 625 C CA . ASP A 1 79 ? -15.348 -15.111 33.600 1.00 66.19 79 ASP A CA 1
ATOM 626 C C . ASP A 1 79 ? -15.677 -14.235 34.838 1.00 66.19 79 ASP A C 1
ATOM 628 O O . ASP A 1 79 ? -15.386 -14.643 35.961 1.00 66.19 79 ASP A O 1
ATOM 632 N N . GLU A 1 80 ? -16.293 -13.055 34.659 1.00 59.59 80 GLU A N 1
ATOM 633 C CA . GLU A 1 80 ? -16.693 -12.113 35.728 1.00 59.59 80 GLU A CA 1
ATOM 634 C C . GLU A 1 80 ? -18.158 -12.281 36.203 1.00 59.59 80 GLU A C 1
ATOM 636 O O . GLU A 1 80 ? -18.541 -11.691 37.212 1.00 59.59 80 GLU A O 1
ATOM 641 N N . GLU A 1 81 ? -18.979 -13.120 35.556 1.00 52.44 81 GLU A N 1
ATOM 642 C CA . GLU A 1 81 ? -20.395 -13.363 35.917 1.00 52.44 81 GLU A CA 1
ATOM 643 C C . GLU A 1 81 ? -20.626 -14.082 37.273 1.00 52.44 81 GLU A C 1
ATOM 645 O O . GLU A 1 81 ? -21.776 -14.339 37.634 1.00 52.44 81 GLU A O 1
ATOM 650 N N . ASP A 1 82 ? -19.582 -14.337 38.073 1.00 48.44 82 ASP A N 1
ATOM 651 C CA . ASP A 1 82 ? -19.720 -14.751 39.482 1.00 48.44 82 ASP A CA 1
ATOM 652 C C . ASP A 1 82 ? -19.794 -13.567 40.480 1.00 48.44 82 ASP A C 1
ATOM 654 O O . ASP A 1 82 ? -20.176 -13.786 41.631 1.00 48.44 82 ASP A O 1
ATOM 658 N N . GLU A 1 83 ? -19.526 -12.311 40.086 1.00 46.12 83 GLU A N 1
ATOM 659 C CA . GLU A 1 83 ? -19.686 -11.145 40.979 1.00 46.12 83 GLU A CA 1
ATOM 660 C C . GLU A 1 83 ? -20.288 -9.908 40.274 1.00 46.12 83 GLU A C 1
ATOM 662 O O . GLU A 1 83 ? -19.600 -9.029 39.773 1.00 46.12 83 GLU A O 1
ATOM 667 N N . GLU A 1 84 ? -21.618 -9.822 40.364 1.00 38.66 84 GLU A N 1
ATOM 668 C CA . GLU A 1 84 ? -22.419 -8.589 40.400 1.00 38.66 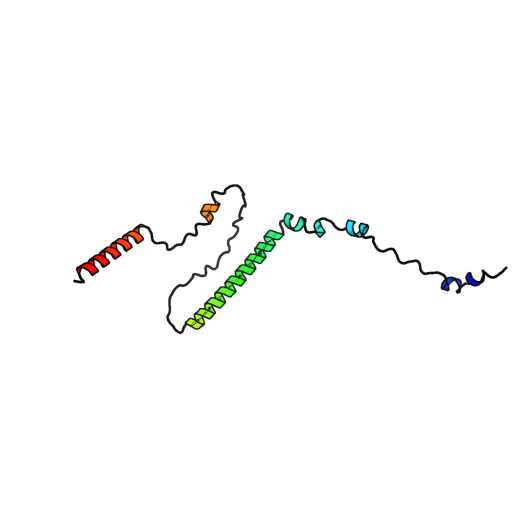84 GLU A CA 1
ATOM 669 C C . GLU A 1 84 ? -22.585 -7.772 39.096 1.00 38.66 84 GLU A C 1
ATOM 671 O O . GLU A 1 84 ? -21.753 -6.995 38.638 1.00 38.66 84 GLU A O 1
ATOM 676 N N . SER A 1 85 ? -23.803 -7.879 38.563 1.00 49.00 85 SER A N 1
ATOM 677 C CA . SER A 1 85 ? -24.434 -7.018 37.564 1.00 49.00 85 SER A CA 1
ATOM 678 C C . SER A 1 85 ? -24.139 -5.519 37.738 1.00 49.00 85 SER A C 1
ATOM 680 O O . SER A 1 85 ? -24.690 -4.882 38.638 1.00 49.00 85 SER A O 1
ATOM 682 N N . GLN A 1 86 ? -23.391 -4.928 36.800 1.00 39.38 86 GLN A N 1
ATOM 683 C CA . GLN A 1 86 ? -23.445 -3.490 36.520 1.00 39.38 86 GLN A CA 1
ATOM 684 C C . GLN A 1 86 ? -23.679 -3.214 35.032 1.00 39.38 86 GLN A C 1
ATOM 686 O O . GLN A 1 86 ? -22.824 -3.369 34.163 1.00 39.38 86 GLN A O 1
ATOM 691 N N . GLU A 1 87 ? -24.914 -2.792 34.795 1.00 47.72 87 GLU A N 1
ATOM 692 C CA . GLU A 1 87 ? -25.469 -2.131 33.625 1.00 47.72 87 GLU A CA 1
ATOM 693 C C . GLU A 1 87 ? -24.541 -1.031 33.080 1.00 47.72 87 GLU A C 1
ATOM 695 O O . GLU A 1 87 ? -24.356 0.009 33.700 1.00 47.72 87 GLU A O 1
ATOM 700 N N . ASN A 1 88 ? -23.973 -1.265 31.897 1.00 41.34 88 ASN A N 1
ATOM 701 C CA . ASN A 1 88 ? -23.574 -0.237 30.933 1.00 41.34 88 ASN A CA 1
ATOM 702 C C . ASN A 1 88 ? -23.595 -0.888 29.546 1.00 41.34 88 ASN A C 1
ATOM 704 O O . ASN A 1 88 ? -22.570 -1.316 29.008 1.00 41.34 88 ASN A O 1
ATOM 708 N N . GLY A 1 89 ? -24.807 -1.024 29.003 1.00 43.62 89 GLY A N 1
ATOM 709 C CA . GLY A 1 89 ? -25.024 -1.423 27.620 1.00 43.62 89 GLY A CA 1
ATOM 710 C C . GLY A 1 89 ? -24.440 -0.361 26.700 1.00 43.62 89 GLY A C 1
ATOM 711 O O . GLY A 1 89 ? -25.058 0.674 26.470 1.00 43.62 89 GLY A O 1
ATOM 712 N N . ILE A 1 90 ? -23.235 -0.613 26.193 1.00 50.62 90 ILE A N 1
ATOM 713 C CA . ILE A 1 90 ? -22.735 0.081 25.011 1.00 50.62 90 ILE A CA 1
ATOM 714 C C . ILE A 1 90 ? -23.700 -0.329 23.903 1.00 50.62 90 ILE A C 1
ATOM 716 O O . ILE A 1 90 ? -23.750 -1.504 23.549 1.00 50.62 90 ILE A O 1
ATOM 720 N N . GLN A 1 91 ? -24.534 0.605 23.449 1.00 42.94 91 GLN A N 1
ATOM 721 C CA . GLN A 1 91 ? -25.303 0.419 22.229 1.00 42.94 91 GLN A CA 1
ATOM 722 C C . GLN A 1 91 ? -24.294 0.150 21.117 1.00 42.94 91 GLN A C 1
ATOM 724 O O . GLN A 1 91 ? -23.535 1.038 20.729 1.00 42.94 91 GLN A O 1
ATOM 729 N N . ASP A 1 92 ? -24.246 -1.101 20.667 1.00 48.94 92 ASP A N 1
ATOM 730 C CA . ASP A 1 92 ? -23.677 -1.454 19.380 1.00 48.94 92 ASP A CA 1
ATOM 731 C C . ASP A 1 92 ? -24.569 -0.767 18.338 1.00 48.94 92 ASP A C 1
ATOM 733 O O . ASP A 1 92 ? -25.602 -1.296 17.928 1.00 48.94 92 ASP A O 1
ATOM 737 N N . GLU A 1 93 ? -24.228 0.474 17.985 1.00 48.22 93 GLU A N 1
ATOM 738 C CA . GLU A 1 93 ? -24.740 1.110 16.776 1.00 48.22 93 GLU A CA 1
ATOM 739 C C . GLU A 1 93 ? -24.137 0.357 15.581 1.00 48.22 93 GLU A C 1
ATOM 741 O O . GLU A 1 93 ? -23.121 0.731 14.993 1.00 48.22 93 GLU A O 1
ATOM 746 N N . ASP A 1 94 ? -24.762 -0.780 15.272 1.00 49.09 94 ASP A N 1
ATOM 747 C CA . ASP A 1 94 ? -24.803 -1.356 13.937 1.00 49.09 94 ASP A CA 1
ATOM 748 C C . ASP A 1 94 ? -25.399 -0.290 13.003 1.00 49.09 94 ASP A C 1
ATOM 750 O O . ASP A 1 94 ? -26.613 -0.175 12.902 1.00 49.09 94 ASP A O 1
ATOM 754 N N . ASP A 1 95 ? -24.539 0.564 12.442 1.00 47.06 95 ASP A N 1
ATOM 755 C CA . ASP A 1 95 ? -24.619 1.149 11.092 1.00 47.06 95 ASP A CA 1
ATOM 756 C C . ASP A 1 95 ? -23.659 2.348 10.977 1.00 47.06 95 ASP A C 1
ATOM 758 O O . ASP A 1 95 ? -24.057 3.503 10.858 1.00 47.06 95 ASP A O 1
ATOM 762 N N . ILE A 1 96 ? -22.349 2.075 10.916 1.00 49.44 96 ILE A N 1
ATOM 763 C CA . ILE A 1 96 ? -21.453 2.938 10.127 1.00 49.44 96 ILE A CA 1
ATOM 764 C C . ILE A 1 96 ? -21.461 2.382 8.701 1.00 49.44 96 ILE A C 1
ATOM 766 O O . ILE A 1 96 ? -20.458 1.877 8.191 1.00 49.44 96 ILE A O 1
ATOM 770 N N . ASP A 1 97 ? -22.628 2.432 8.061 1.00 47.56 97 ASP A N 1
ATOM 771 C CA . ASP A 1 97 ? -22.673 2.654 6.620 1.00 47.56 97 ASP A CA 1
ATOM 772 C C . ASP A 1 97 ? -22.665 4.172 6.438 1.00 47.56 97 ASP A C 1
ATOM 774 O O . ASP A 1 97 ? -23.666 4.810 6.127 1.00 47.56 97 ASP A O 1
ATOM 778 N N . SER A 1 98 ? -21.518 4.781 6.754 1.00 51.78 98 SER A N 1
ATOM 779 C CA . SER A 1 98 ? -21.231 6.138 6.319 1.00 51.78 98 SER A CA 1
ATOM 780 C C . SER A 1 98 ? -21.063 6.065 4.803 1.00 51.78 98 SER A C 1
ATOM 782 O O . SER A 1 98 ? -19.952 5.881 4.296 1.00 51.78 98 SER A O 1
ATOM 784 N N . GLU A 1 99 ? -22.189 6.098 4.096 1.00 49.44 99 GLU A N 1
ATOM 785 C CA . GLU A 1 99 ? -22.238 6.520 2.708 1.00 49.44 99 GLU A CA 1
ATOM 786 C C . GLU A 1 99 ? -21.519 7.873 2.632 1.00 49.44 99 GLU A C 1
ATOM 788 O O . GLU A 1 99 ? -21.964 8.869 3.197 1.00 49.44 99 GLU A O 1
ATOM 793 N N . ASP A 1 100 ? -20.347 7.845 2.001 1.00 54.56 100 ASP A N 1
ATOM 794 C CA . ASP A 1 100 ? -19.686 8.971 1.356 1.00 54.56 100 ASP A CA 1
ATOM 795 C C . ASP A 1 100 ? -19.617 10.290 2.149 1.00 54.56 100 ASP A C 1
ATOM 797 O O . ASP A 1 100 ? -20.218 11.295 1.775 1.00 54.56 100 ASP A O 1
ATOM 801 N N . GLU A 1 101 ? -18.739 10.353 3.153 1.00 48.50 101 GLU A N 1
ATOM 802 C CA . GLU A 1 101 ? -17.984 11.593 3.358 1.00 48.50 101 GLU A CA 1
ATOM 803 C C . GLU A 1 101 ? -16.698 11.498 2.533 1.00 48.50 101 GLU A C 1
ATOM 805 O O . GLU A 1 101 ? -15.657 10.993 2.964 1.00 48.50 101 GLU A O 1
ATOM 810 N N . GLU A 1 102 ? -16.799 11.941 1.280 1.00 49.00 102 GLU A N 1
ATOM 811 C CA . GLU A 1 102 ? -15.649 12.289 0.459 1.00 49.00 102 GLU A CA 1
ATOM 812 C C . GLU A 1 102 ? -14.854 13.349 1.240 1.00 49.00 102 GLU A C 1
ATOM 814 O O . GLU A 1 102 ? -15.223 14.522 1.289 1.00 49.00 102 GLU A O 1
ATOM 819 N N . ILE A 1 103 ? -13.790 12.936 1.935 1.00 44.62 103 ILE A N 1
ATOM 820 C CA . ILE A 1 103 ? -12.852 13.873 2.551 1.00 44.62 103 ILE A CA 1
ATOM 821 C C . ILE A 1 103 ? -12.168 14.596 1.391 1.00 44.62 103 ILE A C 1
ATOM 823 O O . ILE A 1 103 ? -11.172 14.122 0.843 1.00 44.62 103 ILE A O 1
ATOM 827 N N . SER A 1 104 ? -12.732 15.735 0.989 1.00 47.38 104 SER A N 1
ATOM 828 C CA . SER A 1 104 ? -12.056 16.694 0.133 1.00 47.38 104 SER A CA 1
ATOM 829 C C . SER A 1 104 ? -10.839 17.194 0.908 1.00 47.38 104 SER A C 1
ATOM 831 O O . SER A 1 104 ? -10.965 18.010 1.826 1.00 47.38 104 SER A O 1
ATOM 833 N N . LEU A 1 105 ? -9.666 16.657 0.577 1.00 46.44 105 LEU A N 1
ATOM 834 C CA . LEU A 1 105 ? -8.375 17.177 1.014 1.00 46.44 105 LEU A CA 1
ATOM 835 C C . LEU A 1 105 ? -8.132 18.500 0.264 1.00 46.44 105 LEU A C 1
ATOM 837 O O . LEU A 1 105 ? -7.371 18.564 -0.696 1.00 46.44 105 LEU A O 1
ATOM 841 N N . ASP A 1 106 ? -8.867 19.545 0.637 1.00 41.84 106 ASP A N 1
ATOM 842 C CA . ASP A 1 106 ? -8.523 20.909 0.250 1.00 41.84 106 ASP A CA 1
ATOM 843 C C . ASP A 1 106 ? -7.507 21.422 1.276 1.00 41.84 106 ASP A C 1
ATOM 845 O O . ASP A 1 106 ? -7.847 21.685 2.430 1.00 41.84 106 ASP A O 1
ATOM 849 N N . GLU A 1 107 ? -6.239 21.489 0.870 1.00 51.25 107 GLU A N 1
ATOM 850 C CA . GLU A 1 107 ? -5.062 21.842 1.683 1.00 51.25 107 GLU A CA 1
ATOM 851 C C . GLU A 1 107 ? -5.056 23.305 2.193 1.00 51.25 107 GLU A C 1
ATOM 853 O O . GLU A 1 107 ? -3.999 23.854 2.500 1.00 51.25 107 GLU A O 1
ATOM 858 N N . THR A 1 108 ? -6.203 23.991 2.263 1.00 45.59 108 THR A N 1
ATOM 859 C CA . THR A 1 108 ? -6.244 25.456 2.420 1.00 45.59 108 THR A CA 1
ATOM 860 C C . THR A 1 108 ? -6.903 26.002 3.689 1.00 45.59 108 THR A C 1
ATOM 862 O O . THR A 1 108 ? -6.916 27.224 3.850 1.00 45.59 108 THR A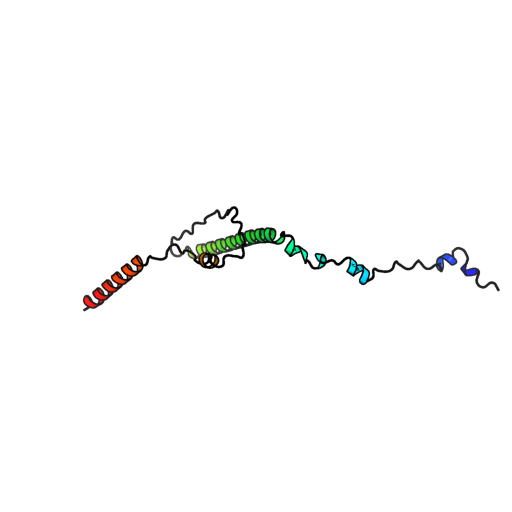 O 1
ATOM 865 N N . ASP A 1 109 ? -7.368 25.180 4.642 1.00 49.12 109 ASP A N 1
ATOM 866 C CA . ASP A 1 109 ? -8.029 25.715 5.851 1.00 49.12 109 ASP A CA 1
ATOM 867 C C . ASP A 1 109 ? -7.585 25.078 7.184 1.00 49.12 109 ASP A C 1
ATOM 869 O O . ASP A 1 109 ? -8.325 24.339 7.842 1.00 49.12 109 ASP A O 1
ATOM 873 N N . GLU A 1 110 ? -6.382 25.454 7.638 1.00 53.84 110 GLU A N 1
ATOM 874 C CA . GLU A 1 110 ? -5.793 25.111 8.951 1.00 53.84 110 GLU A CA 1
ATOM 875 C C . GLU A 1 110 ? -6.684 25.493 10.158 1.00 53.84 110 GLU A C 1
ATOM 877 O O . GLU A 1 110 ? -6.483 25.016 11.277 1.00 53.84 110 GLU A O 1
ATOM 882 N N . ARG A 1 111 ? -7.708 26.347 9.981 1.00 51.22 111 ARG A N 1
ATOM 883 C CA . ARG A 1 111 ? -8.662 26.672 11.061 1.00 51.22 111 ARG A CA 1
ATOM 884 C C . ARG A 1 111 ? -9.675 25.565 11.323 1.00 51.22 111 ARG A C 1
ATOM 886 O O . ARG A 1 111 ? -10.191 25.478 12.440 1.00 51.22 111 ARG A O 1
ATOM 893 N N . SER A 1 112 ? -9.965 24.743 10.320 1.00 54.75 112 SER A N 1
ATOM 894 C CA . SER A 1 112 ? -10.925 23.646 10.429 1.00 54.75 112 SER A CA 1
ATOM 895 C C . SER A 1 112 ? -10.340 22.433 11.165 1.00 54.75 112 SER A C 1
ATOM 897 O O . SER A 1 112 ? -11.073 21.713 11.844 1.00 54.75 112 SER A O 1
ATOM 899 N N . GLU A 1 113 ? -9.016 22.250 11.131 1.00 53.69 113 GLU A N 1
ATOM 900 C CA . GLU A 1 113 ? -8.330 21.146 11.813 1.00 53.69 113 GLU A CA 1
ATOM 901 C C . GLU A 1 113 ? -8.442 21.244 13.337 1.00 53.69 113 GLU A C 1
ATOM 903 O O . GLU A 1 113 ? -8.701 20.245 14.003 1.00 53.69 113 GLU A O 1
ATOM 908 N N . VAL A 1 114 ? -8.352 22.450 13.907 1.00 53.19 114 VAL A N 1
ATOM 909 C CA . VAL A 1 114 ? -8.438 22.649 15.367 1.00 53.19 114 VAL A CA 1
ATOM 910 C C . VAL A 1 114 ? -9.816 22.256 15.921 1.00 53.19 114 VAL A C 1
ATOM 912 O O . VAL A 1 114 ? -9.918 21.806 17.061 1.00 53.19 114 VAL A O 1
ATOM 915 N N . GLN A 1 115 ? -10.880 22.370 15.118 1.00 54.31 115 GLN A N 1
ATOM 916 C CA . GLN A 1 115 ? -12.235 21.981 15.527 1.00 54.31 115 GLN A CA 1
ATOM 917 C C . GLN A 1 115 ? -12.473 20.465 15.427 1.00 54.31 115 GLN A C 1
ATOM 919 O O . GLN A 1 115 ? -13.248 19.930 16.217 1.00 54.31 115 GLN A O 1
ATOM 924 N N . ARG A 1 116 ? -11.768 19.751 14.534 1.00 55.94 116 ARG A N 1
ATOM 925 C CA . ARG A 1 116 ? -11.906 18.289 14.359 1.00 55.94 116 ARG A CA 1
ATOM 926 C C . ARG A 1 116 ? -11.335 17.465 15.522 1.00 55.94 116 ARG A C 1
ATOM 928 O O . ARG A 1 116 ? -11.730 16.317 15.691 1.00 55.94 116 ARG A O 1
ATOM 935 N N . PHE A 1 117 ? -10.462 18.035 16.358 1.00 56.09 117 PHE A N 1
ATOM 936 C CA . PHE A 1 117 ? -9.891 17.345 17.530 1.00 56.09 117 PHE A CA 1
ATOM 937 C C . PHE A 1 117 ? -10.676 17.539 18.839 1.00 56.09 117 PHE A C 1
ATOM 939 O O . PHE A 1 117 ? -10.289 16.991 19.873 1.00 56.09 117 PHE A O 1
ATOM 946 N N . MET A 1 118 ? -11.786 18.284 18.840 1.00 53.97 118 MET A N 1
ATOM 947 C CA . MET A 1 118 ? -12.633 18.407 20.029 1.00 53.97 118 MET A CA 1
ATOM 948 C C . MET A 1 118 ? -13.628 17.242 20.084 1.00 53.97 118 MET A C 1
ATOM 950 O O . MET A 1 118 ? -14.771 17.365 19.655 1.00 53.97 118 MET A O 1
ATOM 954 N N . ALA A 1 119 ? -13.193 16.100 20.623 1.00 57.66 119 ALA A N 1
ATOM 955 C CA . ALA A 1 119 ? -14.089 14.990 20.944 1.00 57.66 119 ALA A CA 1
ATOM 956 C C . ALA A 1 119 ? -15.157 15.473 21.940 1.00 57.66 119 ALA A C 1
ATOM 958 O O . ALA A 1 119 ? -14.858 15.760 23.103 1.00 57.66 119 ALA A O 1
ATOM 959 N N . HIS A 1 120 ? -16.401 15.607 21.478 1.00 64.94 120 HIS A N 1
ATOM 960 C CA . HIS A 1 120 ? -17.516 15.996 22.330 1.00 64.94 120 HIS A CA 1
ATOM 961 C C . HIS A 1 120 ? -17.843 14.833 23.270 1.00 64.94 120 HIS A C 1
ATOM 963 O O . HIS A 1 120 ? -18.501 13.873 22.881 1.00 64.94 120 HIS A O 1
ATOM 969 N N . VAL A 1 121 ? -17.327 14.885 24.500 1.00 74.38 121 VAL A N 1
ATOM 970 C CA . VAL A 1 121 ? -17.647 13.899 25.536 1.00 74.38 121 VAL A CA 1
ATOM 971 C C . VAL A 1 121 ? -19.050 14.223 26.066 1.00 74.38 121 VAL A C 1
ATOM 973 O O . VAL A 1 121 ? -19.217 15.272 26.693 1.00 74.38 121 VAL A O 1
ATOM 976 N N . PRO A 1 122 ? -20.056 13.353 25.853 1.00 71.31 122 PRO A N 1
ATOM 977 C CA . PRO A 1 122 ? -21.467 13.681 26.087 1.00 71.31 122 PRO A CA 1
ATOM 978 C C . PRO A 1 122 ? -21.829 13.919 27.563 1.00 71.31 122 PRO A C 1
ATOM 980 O O . PRO A 1 122 ? -22.891 14.461 27.849 1.00 71.31 122 PRO A O 1
ATOM 983 N N . ASN A 1 123 ? -20.941 13.569 28.503 1.00 72.25 123 ASN A N 1
ATOM 984 C CA . ASN A 1 123 ? -21.229 13.556 29.941 1.00 72.25 123 ASN A CA 1
ATOM 985 C C . ASN A 1 123 ? -20.338 14.494 30.777 1.00 72.25 123 ASN A C 1
ATOM 987 O O . ASN A 1 123 ? -20.072 14.207 31.944 1.00 72.25 123 ASN A O 1
ATOM 991 N N . ILE A 1 124 ? -19.854 15.609 30.221 1.00 80.94 124 ILE A N 1
ATOM 992 C CA . ILE A 1 124 ? -19.161 16.627 31.029 1.00 80.94 124 ILE A CA 1
ATOM 993 C C . ILE A 1 124 ? -20.218 17.464 31.774 1.00 80.94 124 ILE A C 1
ATOM 995 O O . ILE A 1 124 ? -21.027 18.117 31.112 1.00 80.94 124 ILE A O 1
ATOM 999 N N . PRO A 1 125 ? -20.231 17.475 33.126 1.00 87.56 125 PRO A N 1
ATOM 1000 C CA . PRO A 1 125 ? -21.152 18.307 33.893 1.00 87.56 125 PRO A CA 1
ATOM 1001 C C . PRO A 1 125 ? -20.996 19.774 33.511 1.00 87.56 125 PRO A C 1
ATOM 1003 O O . PRO A 1 125 ? -19.882 20.251 33.269 1.00 87.56 125 PRO A O 1
ATOM 1006 N N . THR A 1 126 ? -22.103 20.508 33.480 1.00 90.62 126 THR A N 1
ATOM 1007 C CA . THR A 1 126 ? -22.039 21.930 33.159 1.00 90.62 126 THR A CA 1
ATOM 1008 C C . THR A 1 126 ? -21.342 22.691 34.288 1.00 90.62 126 THR A C 1
ATOM 1010 O O . THR A 1 126 ? -21.290 22.250 35.438 1.00 90.62 126 THR A O 1
ATOM 1013 N N . GLN A 1 127 ? -20.826 23.881 33.981 1.00 91.75 127 GLN A N 1
ATOM 1014 C CA . GLN A 1 127 ? -20.211 24.759 34.981 1.00 91.75 127 GLN A CA 1
ATOM 1015 C C . GLN A 1 127 ? -21.140 25.012 36.185 1.00 91.75 127 GLN A C 1
ATOM 1017 O O . GLN A 1 127 ? -20.684 25.037 37.327 1.00 91.75 127 GLN A O 1
ATOM 1022 N N . ALA A 1 128 ? -22.446 25.140 35.938 1.00 94.88 128 ALA A N 1
ATOM 1023 C CA . ALA A 1 128 ? -23.444 25.326 36.985 1.00 94.88 128 ALA A CA 1
ATOM 1024 C C . ALA A 1 128 ? -23.562 24.095 37.903 1.00 94.88 128 ALA A C 1
ATOM 1026 O O . ALA A 1 128 ? -23.666 24.247 39.122 1.00 94.88 128 ALA A O 1
ATOM 1027 N N . ASP A 1 129 ? -23.485 22.887 37.340 1.00 93.56 129 ASP A N 1
ATOM 1028 C CA . ASP A 1 129 ? -23.539 21.634 38.103 1.00 93.56 129 ASP A CA 1
ATOM 1029 C C . ASP A 1 129 ? -22.318 21.496 39.023 1.00 93.56 129 ASP A C 1
ATOM 1031 O O . ASP A 1 129 ? -22.437 21.117 40.192 1.00 93.56 129 ASP A O 1
ATOM 1035 N N . ILE A 1 130 ? -21.140 21.875 38.517 1.00 94.38 130 ILE A N 1
ATOM 1036 C CA . ILE A 1 130 ? -19.884 21.871 39.278 1.00 94.38 130 ILE A CA 1
ATOM 1037 C C . ILE A 1 130 ? -19.955 22.871 40.439 1.00 94.38 130 ILE A C 1
ATOM 1039 O O . ILE A 1 130 ? -19.589 22.545 41.572 1.00 94.38 130 ILE A O 1
ATOM 1043 N N . GLU A 1 131 ? -20.443 24.085 40.185 1.00 95.44 131 GLU A N 1
ATOM 1044 C CA . GLU A 1 131 ? -20.592 25.120 41.211 1.00 95.44 131 GLU A CA 1
ATOM 1045 C C . GLU A 1 131 ? -21.586 24.709 42.302 1.00 95.44 131 GLU A C 1
ATOM 1047 O O . GLU A 1 131 ? -21.294 24.861 43.494 1.00 95.44 131 GLU A O 1
ATOM 1052 N N . ALA A 1 132 ? -22.726 24.127 41.921 1.00 97.00 132 ALA A N 1
ATOM 1053 C CA . ALA A 1 132 ? -23.716 23.624 42.866 1.00 97.00 132 ALA A CA 1
ATOM 1054 C C . ALA A 1 132 ? -23.131 22.520 43.763 1.00 97.00 132 ALA A C 1
ATOM 1056 O O . ALA A 1 132 ? -23.254 22.593 44.991 1.00 97.00 132 ALA A O 1
ATOM 1057 N N . ALA A 1 133 ? -22.418 21.556 43.172 1.00 95.56 133 ALA A N 1
ATOM 1058 C CA . ALA A 1 133 ? -21.760 20.478 43.905 1.00 95.56 133 ALA A CA 1
ATOM 1059 C C . ALA A 1 133 ? -20.687 21.003 44.878 1.00 95.56 133 ALA A C 1
ATOM 1061 O O . ALA A 1 133 ? -20.583 20.532 46.016 1.00 95.56 133 ALA A O 1
ATOM 1062 N N . LEU A 1 134 ? -19.912 22.017 44.474 1.00 96.38 134 LEU A N 1
ATOM 1063 C CA . LEU A 1 134 ? -18.913 22.665 45.332 1.00 96.38 134 LEU A CA 1
ATOM 1064 C C . LEU A 1 134 ? -19.550 23.386 46.524 1.00 96.38 134 LEU A C 1
ATOM 1066 O O . LEU A 1 134 ? -19.057 23.278 47.652 1.00 96.38 134 LEU A O 1
ATOM 1070 N N . VAL A 1 135 ? -20.647 24.110 46.297 1.00 97.19 135 VAL A N 1
ATOM 1071 C CA . VAL A 1 135 ? -21.391 24.795 47.363 1.00 97.19 135 VAL A CA 1
ATOM 1072 C C . VAL A 1 135 ? -21.983 23.786 48.341 1.00 97.19 135 VAL A C 1
ATOM 1074 O O . VAL A 1 135 ? -21.889 23.977 49.554 1.00 97.19 135 VAL A O 1
ATOM 1077 N N . GLU A 1 136 ? -22.573 22.704 47.842 1.00 96.56 136 GLU A N 1
ATOM 1078 C CA . GLU A 1 136 ? -23.163 21.661 48.678 1.00 96.56 136 GLU A CA 1
ATOM 1079 C C . GLU A 1 136 ? -22.105 20.945 49.528 1.00 96.56 136 GLU A C 1
ATOM 1081 O O . GLU A 1 136 ? -22.292 20.767 50.734 1.00 96.56 136 GLU A O 1
ATOM 1086 N N . ARG A 1 137 ? -20.949 20.623 48.934 1.00 96.69 137 ARG A N 1
ATOM 1087 C CA . ARG A 1 137 ? -19.806 20.049 49.651 1.00 96.69 137 ARG A CA 1
ATOM 1088 C C . ARG A 1 137 ? -19.340 20.960 50.786 1.00 96.69 137 ARG A C 1
ATOM 1090 O O . ARG A 1 137 ? -19.190 20.485 51.908 1.00 96.69 137 ARG A O 1
ATOM 1097 N N . LYS A 1 138 ? -19.175 22.264 50.529 1.00 96.38 138 LYS A N 1
ATOM 1098 C CA . LYS A 1 138 ? -18.791 23.236 51.568 1.00 96.38 138 LYS A CA 1
ATOM 1099 C C . LYS A 1 138 ? -19.841 23.364 52.668 1.00 96.38 138 LYS A C 1
ATOM 1101 O O . LYS A 1 138 ? -19.486 23.463 53.837 1.00 96.38 138 LYS A O 1
ATOM 1106 N N . LYS A 1 139 ? -21.132 23.343 52.321 1.00 96.06 139 LYS A N 1
ATOM 1107 C CA . LYS A 1 139 ? -22.218 23.346 53.314 1.00 96.06 139 LYS A CA 1
ATOM 1108 C C . LYS A 1 139 ? -22.139 22.120 54.220 1.00 96.06 139 LYS A C 1
ATOM 1110 O O . LYS A 1 139 ? -22.243 22.268 55.432 1.00 96.06 139 LYS A O 1
ATOM 1115 N N . ARG A 1 140 ? -21.923 20.929 53.650 1.00 95.56 140 ARG A N 1
ATOM 1116 C CA . ARG A 1 140 ? -21.763 19.687 54.419 1.00 95.56 140 ARG A CA 1
ATOM 1117 C C . ARG A 1 140 ? -20.542 19.720 55.329 1.00 95.56 140 ARG A C 1
ATOM 1119 O O . ARG A 1 140 ? -20.660 19.344 56.486 1.00 95.56 140 ARG A O 1
ATOM 1126 N N . GLU A 1 141 ? -19.409 20.203 54.833 1.00 94.19 141 GLU A N 1
ATOM 1127 C CA . GLU A 1 141 ? -18.177 20.334 55.617 1.00 94.19 141 GLU 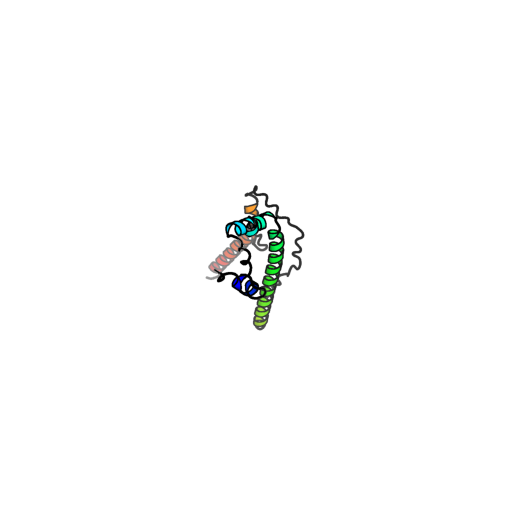A CA 1
ATOM 1128 C C . GLU A 1 141 ? -18.360 21.289 56.801 1.00 94.19 141 GLU A C 1
ATOM 1130 O O . GLU A 1 141 ? -18.046 20.927 57.929 1.00 94.19 141 GLU A O 1
ATOM 1135 N N . LEU A 1 142 ? -18.968 22.459 56.577 1.00 93.88 142 LEU A N 1
ATOM 1136 C CA . LEU A 1 142 ? -19.278 23.395 57.658 1.00 93.88 142 LEU A CA 1
ATOM 1137 C C . LEU A 1 142 ? -20.215 22.753 58.685 1.00 93.88 142 LEU A C 1
ATOM 1139 O O . LEU A 1 142 ? -19.938 22.786 59.880 1.00 93.88 142 LEU A O 1
ATOM 1143 N N . LEU A 1 143 ? -21.290 22.102 58.237 1.00 92.56 143 LEU A N 1
ATOM 1144 C CA . LEU A 1 143 ? -22.194 21.393 59.141 1.00 92.56 143 LEU A CA 1
ATOM 1145 C C . LEU A 1 143 ? -21.467 20.309 59.942 1.00 92.56 143 LEU A C 1
ATOM 1147 O O . LEU A 1 143 ? -21.690 20.219 61.138 1.00 92.56 143 LEU A O 1
ATOM 1151 N N . GLN A 1 144 ? -20.569 19.535 59.334 1.00 91.19 144 GLN A N 1
ATOM 1152 C CA . GLN A 1 144 ? -19.757 18.546 60.051 1.00 91.19 144 GLN A CA 1
ATOM 1153 C C . GLN A 1 144 ? -18.824 19.197 61.075 1.00 91.19 144 GLN A C 1
ATOM 1155 O O . GLN A 1 144 ? -18.716 18.701 62.190 1.00 91.19 144 GLN A O 1
ATOM 1160 N N . THR A 1 145 ? -18.194 20.322 60.731 1.00 92.19 145 THR A N 1
ATOM 1161 C CA . THR A 1 145 ? -17.305 21.046 61.654 1.00 92.19 145 THR A CA 1
ATOM 1162 C C . THR A 1 145 ? -18.052 21.702 62.816 1.00 92.19 145 THR A C 1
ATOM 1164 O O . THR A 1 145 ? -17.465 21.867 63.876 1.00 92.19 145 THR A O 1
ATOM 1167 N N . TYR A 1 146 ? -19.328 22.065 62.636 1.00 87.25 146 TYR A N 1
ATOM 1168 C CA . TYR A 1 146 ? -20.126 22.779 63.642 1.00 87.25 146 TYR A CA 1
ATOM 1169 C C . TYR A 1 146 ? -21.144 21.902 64.393 1.00 87.25 146 TYR A C 1
ATOM 1171 O O . TYR A 1 146 ? -21.589 22.304 65.460 1.00 87.25 146 TYR A O 1
ATOM 1179 N N . LEU A 1 147 ? -21.543 20.740 63.859 1.00 83.50 147 LEU A N 1
ATOM 1180 C CA . LEU A 1 147 ? -22.329 19.719 64.579 1.00 83.50 147 LEU A CA 1
ATOM 1181 C C . LEU A 1 147 ? -21.445 18.633 65.218 1.00 83.50 147 LEU A C 1
ATOM 1183 O O . LEU A 1 147 ? -21.959 17.802 65.961 1.00 83.50 147 LEU A O 1
ATOM 1187 N N . GLY A 1 148 ? -20.155 18.589 64.876 1.00 66.38 148 GLY A N 1
ATOM 1188 C CA . GLY A 1 148 ? -19.188 17.614 65.386 1.00 66.38 148 GLY A CA 1
ATOM 1189 C C . GLY A 1 148 ? -18.501 18.000 66.700 1.00 66.38 148 GLY A C 1
ATOM 1190 O O . GLY A 1 148 ? -17.519 17.345 67.041 1.00 66.38 148 GLY A O 1
ATOM 1191 N N . ASP A 1 149 ? -18.996 19.028 67.399 1.00 54.50 149 ASP A N 1
ATOM 1192 C CA . ASP A 1 149 ? -18.540 19.505 68.717 1.00 54.50 149 ASP A CA 1
ATOM 1193 C C . ASP A 1 149 ? -19.730 19.554 69.697 1.00 54.50 149 ASP A C 1
ATOM 1195 O O . ASP A 1 149 ? -20.826 19.998 69.270 1.00 54.50 149 ASP A O 1
#